Protein AF-A0A9X9YCU5-F1 (afdb_monomer_lite)

pLDDT: mean 92.12, std 7.31, range [54.5, 98.06]

Radius of gyration: 13.94 Å; chains: 1; bounding box: 41×25×32 Å

Foldseek 3Di:
DAPEEAEADDQQVLLVVVVCVVDPGHYYYDHPDPDDDDPPVPPDPPDDDPDDLCPHSPCVPPVVDDDD

Structure (mmCIF, N/CA/C/O backbone):
data_AF-A0A9X9YCU5-F1
#
_entry.id   AF-A0A9X9YCU5-F1
#
loop_
_atom_site.group_PDB
_atom_site.id
_atom_site.type_symbol
_atom_site.label_atom_id
_atom_site.label_alt_id
_atom_site.label_comp_id
_atom_site.label_asym_id
_atom_site.label_entity_id
_atom_site.label_seq_id
_atom_site.pdbx_PDB_ins_code
_atom_site.Cartn_x
_atom_site.Cartn_y
_atom_site.Cartn_z
_atom_site.occupancy
_atom_site.B_iso_or_equiv
_atom_site.auth_seq_id
_atom_site.auth_comp_id
_atom_site.auth_asym_id
_atom_site.auth_atom_id
_atom_site.pdbx_PDB_model_num
ATOM 1 N N . MET A 1 1 ? -19.688 -10.854 3.497 1.00 90.00 1 MET A N 1
ATOM 2 C CA . MET A 1 1 ? -19.803 -9.601 2.719 1.00 90.00 1 MET A CA 1
ATOM 3 C C . MET A 1 1 ? -18.500 -8.840 2.895 1.00 90.00 1 MET A C 1
ATOM 5 O O . MET A 1 1 ? -17.864 -9.052 3.913 1.00 90.00 1 MET A O 1
ATOM 9 N N . LEU A 1 2 ? -18.050 -8.061 1.922 1.00 96.31 2 LEU A N 1
ATOM 10 C CA . LEU A 1 2 ? -16.866 -7.212 2.081 1.00 96.31 2 LEU A CA 1
ATOM 11 C C . LEU A 1 2 ? -17.336 -5.769 2.225 1.00 96.31 2 LEU A C 1
ATOM 13 O O . LEU A 1 2 ? -18.335 -5.402 1.609 1.00 96.31 2 LEU A O 1
ATOM 17 N N . ASP A 1 3 ? -16.627 -4.994 3.036 1.00 98.06 3 ASP A N 1
ATOM 18 C CA . ASP A 1 3 ? -16.896 -3.570 3.240 1.00 98.06 3 ASP A CA 1
ATOM 19 C C . ASP A 1 3 ? -16.111 -2.733 2.215 1.00 98.06 3 ASP A C 1
ATOM 21 O O . ASP A 1 3 ? -16.584 -1.693 1.762 1.00 98.06 3 ASP A O 1
ATOM 25 N N . VAL A 1 4 ? -14.936 -3.224 1.794 1.00 97.94 4 VAL A N 1
ATOM 26 C CA . VAL A 1 4 ? -14.072 -2.587 0.789 1.00 97.94 4 VAL A CA 1
ATOM 27 C C . VAL A 1 4 ? -13.530 -3.627 -0.194 1.00 97.94 4 VAL A C 1
ATOM 29 O O . VAL A 1 4 ? -13.078 -4.702 0.200 1.00 97.94 4 VAL A O 1
ATOM 32 N N . ILE A 1 5 ? -13.535 -3.292 -1.486 1.00 97.94 5 ILE A N 1
ATOM 33 C CA . ILE A 1 5 ? -12.810 -4.038 -2.522 1.00 97.94 5 ILE A CA 1
ATOM 34 C C . ILE A 1 5 ? -11.923 -3.060 -3.292 1.00 97.94 5 ILE A C 1
ATOM 36 O O . ILE A 1 5 ? -12.427 -2.123 -3.910 1.00 97.94 5 ILE A O 1
ATOM 40 N N . GLY A 1 6 ? -10.610 -3.281 -3.262 1.00 97.44 6 GLY A N 1
ATOM 41 C CA . GLY A 1 6 ? -9.632 -2.527 -4.042 1.00 97.44 6 GLY A CA 1
ATOM 42 C C . GLY A 1 6 ? -9.205 -3.291 -5.295 1.00 97.44 6 GLY A C 1
ATOM 43 O O . GLY A 1 6 ? -8.846 -4.465 -5.217 1.00 97.44 6 GLY A O 1
ATOM 44 N N . ILE A 1 7 ? -9.213 -2.625 -6.451 1.00 97.50 7 ILE A N 1
ATOM 45 C CA . ILE A 1 7 ? -8.731 -3.185 -7.723 1.00 97.50 7 ILE A CA 1
ATOM 46 C C . ILE A 1 7 ? -7.415 -2.502 -8.108 1.00 97.50 7 ILE A C 1
ATOM 48 O O . ILE A 1 7 ? -7.351 -1.279 -8.228 1.00 97.50 7 ILE A O 1
ATOM 52 N N . GLY A 1 8 ? -6.375 -3.308 -8.309 1.00 96.12 8 GLY A N 1
ATOM 53 C CA . GLY A 1 8 ? -4.981 -2.901 -8.466 1.00 96.12 8 GLY A CA 1
ATOM 54 C C . GLY A 1 8 ? -4.279 -2.731 -7.117 1.00 96.12 8 GLY A C 1
ATOM 55 O O . GLY A 1 8 ? -4.819 -2.104 -6.205 1.00 96.12 8 GLY A O 1
ATOM 56 N N . ILE A 1 9 ? -3.051 -3.239 -6.995 1.00 94.62 9 ILE A N 1
ATOM 57 C CA . ILE A 1 9 ? -2.210 -3.051 -5.802 1.00 94.62 9 ILE A CA 1
ATOM 58 C C . ILE A 1 9 ? -1.000 -2.209 -6.215 1.00 94.62 9 ILE A C 1
ATOM 60 O O . ILE A 1 9 ? 0.113 -2.683 -6.425 1.00 94.62 9 ILE A O 1
ATOM 64 N N . GLY A 1 10 ? -1.264 -0.915 -6.395 1.00 93.81 10 GLY A N 1
ATOM 65 C CA . GLY A 1 10 ? -0.236 0.122 -6.454 1.00 93.81 10 GLY A CA 1
ATOM 66 C C . GLY A 1 10 ? 0.007 0.752 -5.075 1.00 93.81 10 GLY A C 1
ATOM 67 O O . GLY A 1 10 ? -0.679 0.401 -4.116 1.00 93.81 10 GLY A O 1
ATOM 68 N N . PRO A 1 11 ? 0.914 1.737 -4.973 1.00 93.44 11 PRO A N 1
ATOM 69 C CA . PRO A 1 11 ? 1.288 2.367 -3.700 1.00 93.44 11 PRO A CA 1
ATOM 70 C C . PRO A 1 11 ? 0.102 2.915 -2.898 1.00 93.44 11 PRO A C 1
ATOM 72 O O . PRO A 1 11 ? 0.070 2.806 -1.680 1.00 93.44 11 PRO A O 1
ATOM 75 N N . PHE A 1 12 ? -0.912 3.459 -3.576 1.00 93.94 12 PHE A N 1
ATOM 76 C CA . PHE A 1 12 ? -2.084 4.029 -2.910 1.00 93.94 12 PHE A CA 1
ATOM 77 C C . PHE A 1 12 ? -3.004 2.967 -2.301 1.00 93.94 12 PHE A C 1
ATOM 79 O O . PHE A 1 12 ? -3.401 3.091 -1.148 1.00 93.94 12 PHE A O 1
ATOM 86 N N . ASN A 1 13 ? -3.314 1.898 -3.039 1.00 96.12 13 ASN A N 1
ATOM 87 C CA . ASN A 1 13 ? -4.122 0.807 -2.490 1.00 96.12 13 ASN A CA 1
ATOM 88 C C . ASN A 1 13 ? -3.333 -0.027 -1.477 1.00 96.12 13 ASN A C 1
ATOM 90 O O . ASN A 1 13 ? -3.932 -0.555 -0.550 1.00 96.12 13 ASN A O 1
ATOM 94 N N .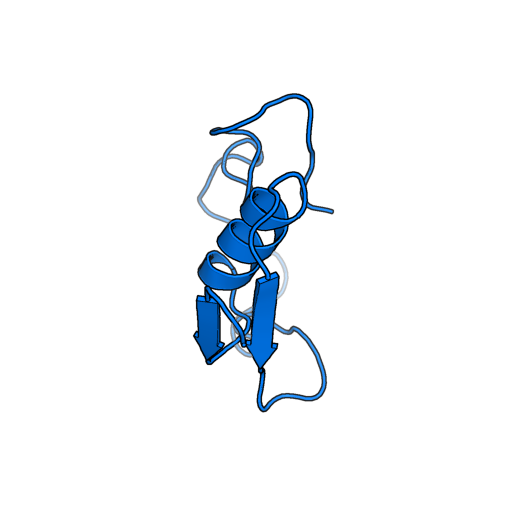 LEU A 1 14 ? -2.004 -0.095 -1.602 1.00 94.56 14 LEU A N 1
ATOM 95 C CA . LEU A 1 14 ? -1.137 -0.678 -0.581 1.00 94.56 14 LEU A CA 1
ATOM 96 C C . LEU A 1 14 ? -1.176 0.140 0.720 1.00 94.56 14 LEU A C 1
ATOM 98 O O . LEU A 1 14 ? -1.350 -0.432 1.791 1.00 94.56 14 LEU A O 1
ATOM 102 N N . SER A 1 15 ? -1.100 1.472 0.622 1.00 95.19 15 SER A N 1
ATOM 103 C CA . SER A 1 15 ? -1.301 2.389 1.752 1.00 95.19 15 SER A CA 1
ATOM 104 C C . SER A 1 15 ? -2.666 2.182 2.408 1.00 95.19 15 SER A C 1
ATOM 106 O O . SER A 1 15 ? -2.744 1.975 3.617 1.00 95.19 15 SER A O 1
ATOM 108 N N . LEU A 1 16 ? -3.740 2.138 1.613 1.00 95.56 16 LEU A N 1
ATOM 109 C CA . LEU A 1 16 ? -5.082 1.891 2.133 1.00 95.56 16 LEU A CA 1
ATOM 110 C C . LEU A 1 16 ? -5.193 0.519 2.813 1.00 95.56 16 LEU A C 1
ATOM 112 O O . LEU A 1 16 ? -5.777 0.425 3.887 1.00 95.56 16 LEU A O 1
ATOM 116 N N . ALA A 1 17 ? -4.620 -0.531 2.222 1.00 94.94 17 ALA A N 1
ATOM 117 C CA . ALA A 1 17 ? -4.618 -1.869 2.806 1.00 94.94 17 ALA A CA 1
ATOM 118 C C . ALA A 1 17 ? -3.906 -1.894 4.166 1.00 94.94 17 ALA A C 1
ATOM 120 O O . ALA A 1 17 ? -4.447 -2.443 5.125 1.00 94.94 17 ALA A O 1
ATOM 121 N N . ALA A 1 18 ? -2.744 -1.243 4.271 1.00 94.06 18 ALA A N 1
ATOM 122 C CA . ALA A 1 18 ? -1.993 -1.140 5.520 1.00 94.06 18 ALA A CA 1
ATOM 123 C C . ALA A 1 18 ? -2.752 -0.350 6.601 1.00 94.06 18 ALA A C 1
ATOM 125 O O . ALA A 1 18 ? -2.719 -0.716 7.772 1.00 94.06 18 ALA A O 1
ATOM 126 N N . LEU A 1 19 ? -3.468 0.712 6.218 1.00 94.44 19 LEU A N 1
ATOM 127 C CA . LEU A 1 19 ? -4.260 1.522 7.151 1.00 94.44 19 LEU A CA 1
ATOM 128 C C . LEU A 1 19 ? -5.581 0.856 7.565 1.00 94.44 19 LEU A C 1
ATOM 130 O O . LEU A 1 19 ? -6.101 1.156 8.638 1.00 94.44 19 LEU A O 1
ATOM 134 N N . ILE A 1 20 ? -6.129 -0.033 6.732 1.00 95.50 20 ILE A N 1
ATOM 135 C CA . ILE A 1 20 ? -7.346 -0.795 7.041 1.00 95.50 20 ILE A CA 1
ATOM 136 C C . ILE A 1 20 ? -7.057 -1.989 7.959 1.00 95.50 20 ILE A C 1
ATOM 138 O O . ILE A 1 20 ? -7.931 -2.341 8.749 1.00 95.50 20 ILE A O 1
ATOM 142 N N . GLU A 1 21 ? -5.865 -2.589 7.891 1.00 93.25 21 GLU A N 1
ATOM 143 C CA . GLU A 1 21 ? -5.471 -3.775 8.675 1.00 93.25 21 GLU A CA 1
ATOM 144 C C . GLU A 1 21 ? -5.840 -3.726 10.174 1.00 93.25 21 GLU A C 1
ATOM 146 O O . GLU A 1 21 ? -6.428 -4.696 10.652 1.00 93.25 21 GLU A O 1
ATOM 151 N N . PRO A 1 22 ? -5.628 -2.619 10.916 1.00 93.19 22 PRO A N 1
ATOM 152 C CA . PRO A 1 22 ? -5.978 -2.559 12.337 1.00 93.19 22 PRO A CA 1
ATOM 153 C C . PRO A 1 22 ? -7.457 -2.248 12.622 1.00 93.19 22 PRO A C 1
ATOM 155 O O . PRO A 1 22 ? -7.837 -2.052 13.778 1.00 93.19 22 PRO A O 1
ATOM 158 N N . THR A 1 23 ? -8.296 -2.134 11.594 1.00 94.69 23 THR A N 1
ATOM 159 C CA . THR A 1 23 ? -9.716 -1.776 11.713 1.00 94.69 23 THR A CA 1
ATOM 160 C C . THR A 1 23 ? -10.604 -3.025 11.636 1.00 94.69 23 THR A C 1
ATOM 162 O O . THR A 1 23 ? -10.179 -4.059 11.127 1.00 94.69 23 THR A O 1
ATOM 165 N N . PRO A 1 24 ? -11.874 -2.968 12.079 1.00 97.38 24 PRO A N 1
ATOM 166 C CA . PRO A 1 24 ? -12.794 -4.100 11.942 1.00 97.38 24 PRO A CA 1
ATOM 167 C C . PRO A 1 24 ? -13.343 -4.294 10.513 1.00 97.38 24 PRO A C 1
ATOM 169 O O . PRO A 1 24 ? -14.204 -5.151 10.306 1.00 97.38 24 PRO A O 1
ATOM 172 N N . LEU A 1 25 ? -12.910 -3.488 9.535 1.00 97.88 25 LEU A N 1
ATOM 173 C CA . LEU A 1 25 ? -13.410 -3.546 8.162 1.00 97.88 25 LEU A CA 1
ATOM 174 C C . LEU A 1 25 ? -12.893 -4.795 7.442 1.00 97.88 25 LEU A C 1
ATOM 176 O O . LEU A 1 25 ? -11.704 -5.108 7.465 1.00 97.88 25 LEU A O 1
ATOM 180 N N . ARG A 1 26 ? -13.778 -5.482 6.719 1.00 97.62 26 ARG A N 1
ATOM 181 C CA . ARG A 1 26 ? 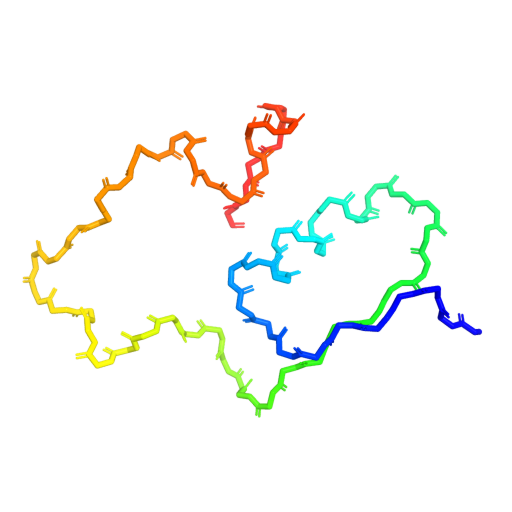-13.402 -6.608 5.860 1.00 97.62 26 ARG A CA 1
ATOM 182 C C . ARG A 1 26 ? -13.075 -6.092 4.469 1.00 97.62 26 ARG A C 1
ATOM 184 O O . ARG A 1 26 ? -13.976 -5.698 3.724 1.00 97.62 26 ARG A O 1
ATOM 191 N N . ALA A 1 27 ? -11.798 -6.137 4.110 1.00 97.94 27 ALA A N 1
ATOM 192 C CA . ALA A 1 27 ? -11.313 -5.670 2.819 1.00 97.94 27 ALA A CA 1
ATOM 193 C C . ALA A 1 27 ? -10.674 -6.787 1.984 1.00 97.94 27 ALA A C 1
ATOM 195 O O . ALA A 1 27 ? -10.081 -7.722 2.519 1.00 97.94 27 ALA A O 1
ATOM 196 N N . LEU A 1 28 ? -10.781 -6.663 0.660 1.00 97.44 28 LEU A N 1
ATOM 197 C CA . LEU A 1 28 ? -10.075 -7.494 -0.317 1.00 97.44 28 LEU A CA 1
ATOM 198 C C . LEU A 1 28 ? -9.400 -6.596 -1.353 1.00 97.44 28 LEU A C 1
ATOM 200 O O . LEU A 1 28 ? -10.051 -5.731 -1.933 1.00 97.44 28 LEU A O 1
ATOM 204 N N . PHE A 1 29 ? -8.121 -6.834 -1.626 1.00 97.06 29 PHE A N 1
ATOM 205 C CA . PHE A 1 29 ? -7.375 -6.136 -2.670 1.00 97.06 29 PHE A CA 1
ATOM 206 C C . PHE A 1 29 ? -6.917 -7.137 -3.728 1.00 97.06 29 PHE A C 1
ATOM 208 O O . PHE A 1 29 ? -6.377 -8.189 -3.395 1.00 97.06 29 PHE A O 1
ATOM 215 N N . LEU A 1 30 ? -7.160 -6.819 -4.998 1.00 96.88 30 LEU A N 1
ATOM 216 C CA . LEU A 1 30 ? -6.884 -7.700 -6.132 1.00 96.88 30 LEU A CA 1
ATOM 217 C C . LEU A 1 30 ? -5.901 -7.024 -7.084 1.00 96.88 30 LEU A C 1
ATOM 219 O O . LEU A 1 30 ? -6.150 -5.911 -7.536 1.00 96.88 30 LEU A O 1
ATOM 223 N N . GLU A 1 31 ? -4.817 -7.701 -7.442 1.00 96.00 31 GLU A N 1
ATOM 224 C CA . G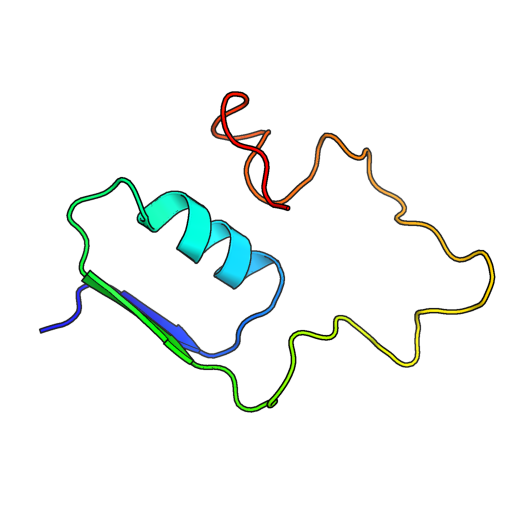LU A 1 31 ? -3.870 -7.257 -8.469 1.00 96.00 31 GLU A CA 1
ATOM 225 C C . GLU A 1 31 ? -3.795 -8.312 -9.569 1.00 96.00 31 GLU A C 1
ATOM 227 O O . GLU A 1 31 ? -3.853 -9.509 -9.304 1.00 96.00 31 GLU A O 1
ATOM 232 N N . LYS A 1 32 ? -3.709 -7.852 -10.820 1.00 95.38 32 LYS A N 1
ATOM 233 C CA . LYS A 1 32 ? -3.609 -8.741 -11.980 1.00 95.38 32 LYS A CA 1
ATOM 234 C C . LYS A 1 32 ? -2.192 -9.297 -12.132 1.00 95.38 32 LYS A C 1
ATOM 236 O O . LYS A 1 32 ? -2.017 -10.366 -12.703 1.00 95.38 32 LYS A O 1
ATOM 241 N N . ARG A 1 33 ? -1.187 -8.526 -11.717 1.00 91.44 33 ARG A N 1
ATOM 242 C CA . ARG A 1 33 ? 0.228 -8.896 -11.784 1.00 91.44 33 ARG A CA 1
ATOM 243 C C . ARG A 1 33 ? 0.595 -9.844 -10.645 1.00 91.44 33 ARG A C 1
ATOM 245 O O . ARG A 1 33 ? 0.226 -9.609 -9.502 1.00 91.44 33 ARG A O 1
ATOM 252 N N . ASP A 1 34 ? 1.418 -10.839 -10.954 1.00 91.56 34 ASP A N 1
ATOM 253 C CA . ASP A 1 34 ? 1.870 -11.844 -9.979 1.00 91.56 34 ASP A CA 1
ATOM 254 C C . ASP A 1 34 ? 2.869 -11.291 -8.949 1.00 91.56 34 ASP A C 1
ATOM 256 O O . ASP A 1 34 ? 3.142 -11.923 -7.932 1.00 91.56 34 ASP A O 1
ATOM 260 N N . ALA A 1 35 ? 3.431 -10.108 -9.213 1.00 88.06 35 ALA A N 1
ATOM 261 C CA . ALA A 1 35 ? 4.383 -9.446 -8.338 1.00 88.06 35 ALA A CA 1
ATOM 262 C C . ALA A 1 35 ? 4.115 -7.941 -8.250 1.00 88.06 35 ALA A C 1
ATOM 264 O O . ALA A 1 35 ? 3.783 -7.275 -9.239 1.00 88.06 35 ALA A O 1
ATOM 265 N N . LEU A 1 36 ? 4.339 -7.394 -7.055 1.00 87.19 36 LEU A N 1
ATOM 266 C CA . LEU A 1 36 ? 4.299 -5.961 -6.813 1.00 87.19 36 LEU A CA 1
ATOM 267 C C . LEU A 1 36 ? 5.566 -5.313 -7.377 1.00 87.19 36 LEU A C 1
ATOM 269 O O . LEU A 1 36 ? 6.622 -5.317 -6.752 1.00 87.19 36 LEU A O 1
ATOM 273 N N . VAL A 1 37 ? 5.454 -4.741 -8.574 1.00 88.75 37 VAL A N 1
ATOM 274 C CA . VAL A 1 37 ? 6.544 -3.987 -9.199 1.00 88.75 37 VAL A CA 1
ATOM 275 C C . VAL A 1 37 ? 6.024 -2.630 -9.653 1.00 88.75 37 VAL A C 1
ATOM 277 O O . VAL A 1 37 ? 5.095 -2.538 -10.465 1.00 88.75 37 VAL A O 1
ATOM 280 N N . TRP A 1 38 ? 6.612 -1.558 -9.124 1.00 87.44 38 TRP A N 1
ATOM 281 C CA . TRP A 1 38 ? 6.223 -0.193 -9.465 1.00 87.44 38 TRP A CA 1
ATOM 282 C C . TRP A 1 38 ? 7.124 0.357 -10.573 1.00 87.44 38 TRP A C 1
ATOM 284 O O . TRP A 1 38 ? 8.330 0.465 -10.395 1.00 87.44 38 TRP A O 1
ATOM 294 N N . HIS A 1 39 ? 6.523 0.669 -11.728 1.00 89.06 39 HIS A N 1
ATOM 295 C CA . HIS A 1 39 ? 7.195 1.208 -12.918 1.00 89.06 39 HIS A CA 1
ATOM 296 C C . HIS A 1 39 ? 8.550 0.534 -13.234 1.00 89.06 39 HIS A C 1
ATOM 298 O O . HIS A 1 39 ? 9.571 1.220 -13.281 1.00 89.06 39 HIS A O 1
ATOM 304 N N . PRO A 1 40 ? 8.581 -0.789 -13.507 1.00 84.25 40 PRO A N 1
ATOM 305 C CA . PRO A 1 40 ? 9.835 -1.525 -13.715 1.00 84.25 40 PRO A CA 1
ATOM 306 C C . PRO A 1 40 ? 10.731 -0.924 -14.804 1.00 84.25 40 PRO A C 1
ATOM 308 O O . PRO A 1 40 ? 11.944 -0.881 -14.647 1.00 84.25 40 PRO A O 1
ATOM 311 N N . GLY A 1 41 ? 10.143 -0.406 -15.888 1.00 88.12 41 GLY A N 1
ATOM 312 C CA . GLY A 1 41 ? 10.890 0.223 -16.985 1.00 88.12 41 GLY A CA 1
ATOM 313 C C . GLY A 1 41 ? 11.511 1.585 -16.649 1.00 88.12 41 GLY A C 1
ATOM 314 O O . GLY A 1 41 ? 12.255 2.118 -17.464 1.00 88.12 41 GLY A O 1
ATOM 315 N N . LEU A 1 42 ? 11.204 2.155 -15.479 1.00 90.06 42 LEU A N 1
ATOM 316 C CA . LEU A 1 42 ? 11.713 3.453 -15.020 1.00 90.06 42 LEU A CA 1
ATOM 317 C C . LEU A 1 42 ? 12.656 3.335 -13.815 1.00 90.06 42 LEU A C 1
ATOM 319 O O . LEU A 1 42 ? 13.190 4.348 -13.366 1.00 90.06 42 LEU A O 1
ATOM 323 N N . ALA A 1 43 ? 12.907 2.119 -13.322 1.00 88.88 43 ALA A N 1
ATOM 324 C CA . ALA A 1 43 ? 13.911 1.840 -12.298 1.00 88.88 43 ALA A CA 1
ATOM 325 C C . ALA A 1 43 ? 15.329 1.877 -12.904 1.00 88.88 43 ALA A C 1
ATOM 327 O O . ALA A 1 43 ? 16.055 0.884 -12.932 1.00 88.88 43 ALA A O 1
ATOM 328 N N . LEU A 1 44 ? 15.705 3.034 -13.454 1.00 92.75 44 LEU A N 1
ATOM 329 C CA . LEU A 1 44 ? 16.995 3.249 -14.102 1.00 92.75 44 LEU A CA 1
ATOM 330 C C . LEU A 1 44 ? 18.136 3.214 -13.071 1.00 92.75 44 LEU A C 1
ATOM 332 O O . LEU A 1 44 ? 17.920 3.590 -11.910 1.00 92.75 44 LEU A O 1
ATOM 336 N N . PRO A 1 45 ? 19.365 2.847 -13.478 1.00 93.19 45 PRO A N 1
ATOM 337 C CA . PRO A 1 45 ? 20.528 2.931 -12.604 1.00 93.19 45 PRO A CA 1
ATOM 338 C C . PRO A 1 45 ? 20.655 4.327 -11.981 1.00 93.19 45 PRO A C 1
ATOM 340 O O . PRO A 1 45 ? 20.572 5.337 -12.679 1.00 93.19 45 PRO A O 1
ATOM 343 N N . ASN A 1 46 ? 20.859 4.379 -10.663 1.00 92.38 46 ASN A N 1
ATOM 344 C CA . ASN A 1 46 ? 20.983 5.605 -9.861 1.00 92.38 46 ASN A CA 1
ATOM 345 C C . ASN A 1 46 ? 19.722 6.484 -9.754 1.00 92.38 46 ASN A C 1
ATOM 347 O O . ASN A 1 46 ? 19.797 7.567 -9.167 1.00 92.38 46 ASN A O 1
ATOM 351 N N . SER A 1 47 ? 18.569 6.044 -10.269 1.00 93.31 47 SER A N 1
ATOM 352 C CA . SER A 1 47 ? 17.301 6.736 -10.018 1.00 93.31 47 SER A CA 1
ATOM 353 C C . SER A 1 47 ? 16.963 6.728 -8.520 1.00 93.31 47 SER A C 1
ATOM 355 O O . SER A 1 47 ? 17.285 5.791 -7.787 1.00 93.31 47 SER A O 1
ATOM 357 N N . ARG A 1 48 ? 16.348 7.815 -8.045 1.00 92.12 48 ARG A N 1
ATOM 358 C CA . ARG A 1 48 ? 15.918 7.991 -6.651 1.00 92.12 48 ARG A CA 1
ATOM 359 C C . ARG A 1 48 ? 14.502 8.545 -6.621 1.00 92.12 48 ARG A C 1
ATOM 361 O O . ARG A 1 48 ? 14.104 9.282 -7.522 1.00 92.12 48 ARG A O 1
ATOM 368 N N . LEU A 1 49 ? 13.765 8.235 -5.558 1.00 93.44 49 LEU A N 1
ATOM 369 C CA . LEU A 1 49 ? 12.502 8.909 -5.276 1.00 93.44 49 LEU A CA 1
ATOM 370 C C . LEU A 1 49 ? 12.756 10.407 -5.050 1.00 93.44 49 LEU A C 1
ATOM 372 O O . LEU A 1 49 ? 13.703 10.793 -4.369 1.00 93.44 49 LEU A O 1
ATOM 376 N N . GLN A 1 50 ? 11.892 11.249 -5.616 1.00 94.81 50 GLN A N 1
ATOM 377 C CA . GLN A 1 50 ? 11.950 12.713 -5.474 1.00 94.81 50 GLN A CA 1
ATOM 378 C C . GLN A 1 50 ? 11.248 13.218 -4.201 1.00 94.81 50 GLN A C 1
ATOM 380 O O . GLN A 1 50 ? 11.077 14.418 -4.002 1.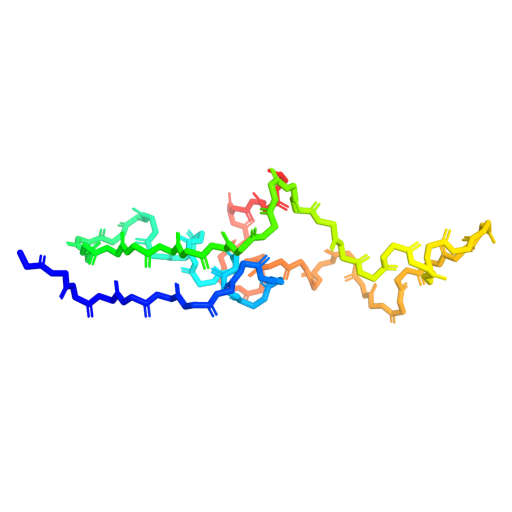00 94.81 50 GLN A O 1
ATOM 385 N N . VAL A 1 51 ? 10.808 12.298 -3.345 1.00 94.25 51 VAL A N 1
ATOM 386 C CA . VAL A 1 51 ? 10.079 12.578 -2.109 1.00 94.25 51 VAL A CA 1
ATOM 387 C C . VAL A 1 51 ? 10.905 12.144 -0.903 1.00 94.25 51 VAL A C 1
ATOM 389 O O . VAL A 1 51 ? 11.753 11.260 -1.004 1.00 94.25 51 VAL A O 1
ATOM 392 N N . SER A 1 52 ? 10.658 12.777 0.247 1.00 94.44 52 SER A N 1
ATOM 393 C CA . SER A 1 52 ? 11.268 12.364 1.515 1.00 94.44 52 SER A CA 1
ATOM 394 C C . SER A 1 52 ? 10.886 10.915 1.847 1.00 94.44 52 SER A C 1
ATOM 396 O O . SER A 1 52 ? 9.723 10.566 1.649 1.00 94.44 52 SER A O 1
ATOM 398 N N . PRO A 1 53 ? 11.791 10.104 2.427 1.00 90.38 53 PRO A N 1
ATOM 399 C CA . PRO A 1 53 ? 11.453 8.782 2.956 1.00 90.38 53 PRO A CA 1
ATOM 400 C C . PRO A 1 53 ? 10.326 8.796 3.999 1.00 90.38 53 PRO A C 1
ATOM 402 O O . PRO A 1 53 ? 9.625 7.807 4.140 1.00 90.38 53 PRO A O 1
ATOM 405 N N . LEU A 1 54 ? 10.104 9.926 4.688 1.00 92.69 54 LEU A N 1
ATOM 406 C CA . LEU A 1 54 ? 8.975 10.096 5.618 1.00 92.69 54 LEU A CA 1
ATOM 407 C C . LEU A 1 54 ? 7.612 10.124 4.910 1.00 92.69 54 LEU A C 1
ATOM 409 O O . LEU A 1 54 ? 6.578 10.005 5.558 1.00 92.69 54 LEU A O 1
ATOM 413 N N . LYS A 1 55 ? 7.601 10.317 3.586 1.00 92.94 55 LYS A N 1
ATOM 414 C CA . LYS A 1 55 ? 6.412 10.206 2.734 1.00 92.94 55 LYS A CA 1
ATOM 415 C C . LYS A 1 55 ? 6.269 8.775 2.208 1.00 92.94 55 LYS A C 1
ATOM 417 O O . LYS A 1 55 ? 6.090 8.575 1.007 1.00 92.94 55 LYS A O 1
ATOM 422 N N . ASP A 1 56 ? 6.413 7.798 3.098 1.00 93.62 56 ASP A N 1
ATOM 423 C CA . ASP A 1 56 ? 6.056 6.415 2.800 1.00 93.62 56 ASP A CA 1
ATOM 424 C C . ASP A 1 56 ? 4.519 6.258 2.762 1.00 93.62 56 ASP A C 1
ATOM 426 O O . ASP A 1 56 ? 3.765 7.235 2.729 1.00 93.62 56 ASP A O 1
ATOM 43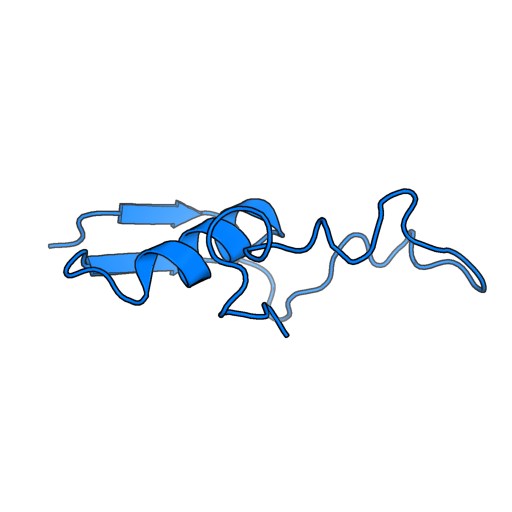0 N N . CYS A 1 57 ? 4.037 5.018 2.743 1.00 93.94 57 CYS A N 1
ATOM 431 C CA . CYS A 1 57 ? 2.610 4.751 2.625 1.00 93.94 57 CYS A CA 1
ATOM 432 C C . CYS A 1 57 ? 1.783 5.106 3.875 1.00 93.94 57 CYS A C 1
ATOM 434 O O . CYS A 1 57 ? 0.571 5.254 3.734 1.00 93.94 57 CYS A O 1
ATOM 436 N N . VAL A 1 58 ? 2.364 5.197 5.079 1.00 95.81 58 VAL A N 1
ATOM 437 C CA . VAL A 1 58 ? 1.572 5.242 6.332 1.00 95.81 58 VAL A CA 1
ATOM 438 C C . VAL A 1 58 ? 2.109 6.189 7.405 1.00 95.81 58 VAL A C 1
ATOM 440 O O . VAL A 1 58 ? 1.313 6.685 8.196 1.00 95.81 58 VAL A O 1
ATOM 443 N N . THR A 1 59 ? 3.403 6.513 7.411 1.00 94.88 59 THR A N 1
ATOM 444 C CA . THR A 1 59 ? 4.098 7.293 8.451 1.00 94.88 59 THR A CA 1
ATOM 445 C C . THR A 1 59 ? 3.433 8.643 8.716 1.00 94.88 59 THR A C 1
ATOM 447 O O . THR A 1 59 ? 3.340 9.073 9.862 1.00 94.88 59 THR A O 1
ATOM 450 N N . LEU A 1 60 ? 2.937 9.330 7.681 1.00 94.19 60 LEU A N 1
ATOM 451 C CA . LEU A 1 60 ? 2.262 10.625 7.853 1.00 94.19 60 LEU A CA 1
ATOM 452 C C . LEU A 1 60 ? 0.878 10.524 8.517 1.00 94.19 60 LEU A 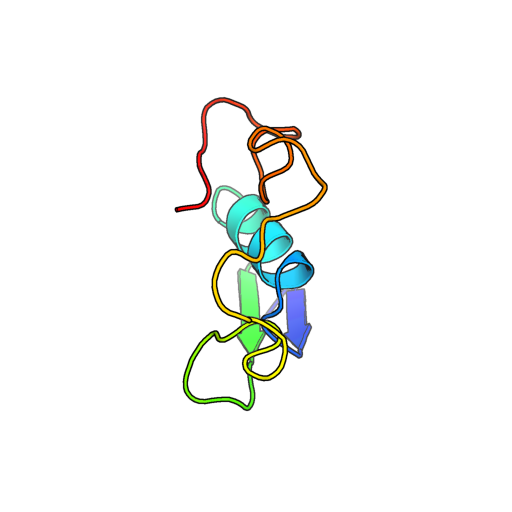C 1
ATOM 454 O O . LEU A 1 60 ? 0.354 11.542 8.963 1.00 94.19 60 LEU A O 1
ATOM 458 N N . VAL A 1 61 ? 0.286 9.329 8.558 1.00 94.62 61 VAL A N 1
ATOM 459 C CA . VAL A 1 61 ? -0.996 9.052 9.222 1.00 94.62 61 VAL A CA 1
ATOM 460 C C . VAL A 1 61 ? -0.757 8.453 10.607 1.00 94.62 61 VAL A C 1
ATOM 462 O O . VAL A 1 61 ? -1.375 8.884 11.576 1.00 94.62 61 VAL A O 1
ATOM 465 N N . ASP A 1 62 ? 0.157 7.488 10.703 1.00 91.69 62 ASP A N 1
ATOM 466 C CA . ASP A 1 62 ? 0.536 6.808 11.939 1.00 91.69 62 ASP A CA 1
ATOM 467 C C . ASP A 1 62 ? 2.056 6.546 11.962 1.00 91.69 62 ASP A C 1
ATOM 469 O O . ASP A 1 62 ? 2.521 5.552 11.399 1.00 91.69 62 ASP A O 1
ATOM 473 N N . PRO A 1 63 ? 2.847 7.403 12.637 1.00 92.62 63 PRO A N 1
ATOM 474 C CA . PRO A 1 63 ? 4.304 7.274 12.707 1.00 92.62 63 PRO A CA 1
ATOM 475 C C . PRO A 1 63 ? 4.805 6.034 13.458 1.00 92.62 63 PRO A C 1
ATOM 477 O O . PRO A 1 63 ? 6.005 5.763 13.449 1.00 92.62 63 PRO A O 1
ATOM 480 N N . THR A 1 64 ? 3.925 5.306 14.156 1.00 90.88 64 THR A N 1
ATOM 481 C CA . THR A 1 64 ? 4.297 4.065 14.856 1.00 90.88 64 THR A CA 1
ATOM 482 C C . THR A 1 64 ? 4.342 2.858 13.923 1.00 90.88 64 THR A C 1
ATOM 484 O O . THR A 1 64 ? 4.827 1.793 14.309 1.00 90.88 64 THR A O 1
ATOM 487 N N . ARG A 1 65 ? 3.877 3.028 12.680 1.00 80.06 65 ARG A N 1
ATOM 488 C CA . ARG A 1 65 ? 3.897 2.009 11.638 1.00 80.06 65 ARG A CA 1
ATOM 489 C C . ARG A 1 65 ? 4.848 2.416 10.525 1.00 80.06 65 ARG A C 1
ATOM 491 O O . ARG A 1 65 ? 4.830 3.551 10.065 1.00 80.06 65 ARG A O 1
ATOM 498 N N . VAL A 1 66 ? 5.644 1.455 10.066 1.00 71.12 66 VAL A N 1
ATOM 499 C CA . VAL A 1 66 ? 6.444 1.585 8.848 1.00 71.12 66 VAL A CA 1
ATOM 500 C C . VAL A 1 66 ? 5.870 0.639 7.801 1.00 71.12 66 VAL A C 1
ATOM 502 O O . VAL A 1 66 ? 5.557 -0.513 8.106 1.00 71.12 66 VAL A O 1
ATOM 505 N N . CYS A 1 67 ? 5.687 1.122 6.575 1.00 62.56 67 CYS A N 1
ATOM 506 C CA . CYS A 1 67 ? 5.281 0.268 5.462 1.00 62.56 67 CYS A CA 1
ATOM 507 C C . CYS A 1 67 ? 6.548 -0.247 4.767 1.00 62.56 67 CYS A C 1
ATOM 509 O O . CYS A 1 67 ? 7.059 0.397 3.850 1.00 62.56 67 CYS A O 1
ATOM 511 N N . THR A 1 68 ? 7.085 -1.362 5.271 1.00 54.50 68 THR A N 1
ATOM 512 C CA . THR A 1 68 ? 8.199 -2.126 4.673 1.00 54.50 68 THR A CA 1
ATOM 513 C C . THR A 1 68 ? 7.722 -3.449 4.118 1.00 54.50 68 THR A C 1
ATOM 515 O O . THR A 1 68 ? 6.943 -4.113 4.837 1.00 54.50 68 THR A O 1
#

Sequence (68 aa):
MLDVIGIGIGPFNLSLAALIEPTPLRALFLEKRDALVWHPGLALPNSRLQVSPLKDCVTLVDPTRVCT

InterPro domains:
  IPR025700 L-lysine 6-monooxygenase/L-ornithine 5-monooxygenase [PF13434] (1-65)
  IPR025700 L-lysine 6-monooxygenase/L-ornithine 5-monooxygenase [PTHR42802] (1-65)
  IPR036188 FAD/NAD(P)-binding domain superfamily [G3DSA:3.50.50.60] (1-68)

Organism: NCBI:txid2823807

Secondary structure (DSSP, 8-state):
--SEEEES-SHHHHHHHHHHTTSS--EEEE-SSSS--S-GGG--TT---SS-TTSSSSTTT-TT----